Protein AF-A0A2N5SMH0-F1 (afdb_monomer)

InterPro domains:
  IPR029045 ClpP/crotonase-like domain superfamily [SSF52096] (3-155)
  IPR034733 Acetyl-coenzyme A carboxylase carboxyl transferase subunit beta [PF01039] (8-116)
  IPR049076 Acetyl-CoA carboxylase [PTHR45728] (3-132)

Foldseek 3Di:
DDWADDPVDPHTADAAEAEFDCVPPNSADFPVNVVVVVVSVVVCVVVVHHYHYHFRHDFFDPDDQPLVVVAKDFQAPDPVDCVNDTDFIWHAPVSVVVCVVVPDPQFDWDWDDRPNDTITTTDDGNHPDRGDDGCRLVVQVVVVDDDDDPPHDRDDDDDD

Solvent-accessible surface area (backbone atoms only — not comparable to full-atom values): 9877 Å² total; per-residue (Å²): 116,47,80,43,80,47,97,92,35,94,64,63,46,62,35,40,71,47,67,49,53,45,90,51,77,52,16,41,43,26,59,69,55,48,53,50,54,50,54,54,50,53,50,28,61,77,69,72,36,56,72,46,76,48,90,41,61,42,78,44,65,86,79,70,44,67,93,50,70,84,63,59,43,74,45,48,69,35,83,94,42,61,92,72,38,65,77,50,45,27,34,52,66,68,54,56,48,52,44,47,74,73,73,35,81,27,58,44,66,45,85,43,75,56,98,87,41,80,32,29,34,60,78,44,78,67,33,84,71,75,48,83,43,82,55,74,59,55,54,50,62,75,59,74,70,76,84,78,58,89,96,57,84,86,66,94,70,87,79,133

Radius of gyration: 24.15 Å; Cα contacts (8 Å, |Δi|>4): 229; chains: 1; bounding box: 43×38×72 Å

Structure (mmCIF, N/CA/C/O backbone):
data_AF-A0A2N5SMH0-F1
#
_entry.id   AF-A0A2N5SMH0-F1
#
loop_
_atom_site.group_PDB
_atom_site.id
_atom_site.type_symbol
_atom_site.label_atom_id
_atom_site.label_alt_id
_atom_site.label_comp_id
_atom_site.label_asym_id
_atom_site.label_entity_id
_atom_site.label_seq_id
_atom_site.pdbx_PDB_ins_code
_atom_site.Cartn_x
_atom_site.Cartn_y
_atom_site.Cartn_z
_atom_site.occupancy
_atom_site.B_iso_or_equiv
_atom_site.auth_seq_id
_atom_site.auth_comp_id
_atom_site.auth_asym_id
_atom_site.auth_atom_id
_atom_site.pdbx_PDB_model_num
ATOM 1 N N . MET A 1 1 ? 14.842 7.471 -16.302 1.00 85.62 1 MET A N 1
ATOM 2 C CA . MET A 1 1 ? 14.900 7.422 -17.782 1.00 85.62 1 MET A CA 1
ATOM 3 C C . MET A 1 1 ? 16.219 6.787 -18.163 1.00 85.62 1 MET A C 1
ATOM 5 O O . MET A 1 1 ? 17.211 7.102 -17.520 1.00 85.62 1 MET A O 1
ATOM 9 N N . VAL A 1 2 ? 16.222 5.904 -19.155 1.00 92.62 2 VAL A N 1
ATOM 10 C CA . VAL A 1 2 ? 17.429 5.222 -19.639 1.00 92.62 2 VAL A CA 1
ATOM 11 C C . VAL A 1 2 ? 17.591 5.533 -21.123 1.00 92.62 2 VAL A C 1
ATOM 13 O O . VAL A 1 2 ? 16.604 5.537 -21.861 1.00 92.62 2 VAL A O 1
ATOM 16 N N . VAL A 1 3 ? 18.820 5.827 -21.542 1.00 93.88 3 VAL A N 1
ATOM 17 C CA . VAL A 1 3 ? 19.205 5.988 -22.949 1.00 93.88 3 VAL A CA 1
ATOM 18 C C . VAL A 1 3 ? 19.958 4.729 -23.354 1.00 93.88 3 VAL A C 1
ATOM 20 O O . VAL A 1 3 ? 20.876 4.322 -22.648 1.00 93.88 3 VAL A O 1
ATOM 23 N N . ILE A 1 4 ? 19.537 4.090 -24.440 1.00 92.75 4 ILE A N 1
ATOM 24 C CA . ILE A 1 4 ? 20.093 2.819 -24.901 1.00 92.75 4 ILE A CA 1
ATOM 25 C C . ILE A 1 4 ? 20.511 2.975 -26.357 1.00 92.75 4 ILE A C 1
ATOM 27 O O . ILE A 1 4 ? 19.720 3.404 -27.200 1.00 92.75 4 ILE A O 1
ATOM 31 N N . GLU A 1 5 ? 21.748 2.602 -26.651 1.00 92.69 5 GLU A N 1
ATOM 32 C CA . GLU A 1 5 ? 22.238 2.431 -28.013 1.00 92.69 5 GLU A CA 1
ATOM 33 C C . GLU A 1 5 ? 21.982 0.994 -28.451 1.00 92.69 5 GLU A C 1
ATOM 35 O O . GLU A 1 5 ? 22.269 0.040 -27.729 1.00 92.69 5 GLU A O 1
ATOM 40 N N . THR A 1 6 ? 21.381 0.833 -29.622 1.00 90.19 6 THR A N 1
ATOM 41 C CA . THR A 1 6 ? 21.000 -0.482 -30.141 1.00 90.19 6 THR A CA 1
ATOM 42 C C . THR A 1 6 ? 21.283 -0.527 -31.636 1.00 90.19 6 THR A C 1
ATOM 44 O O . THR A 1 6 ? 21.030 0.484 -32.293 1.00 90.19 6 THR A O 1
ATOM 47 N N . PRO A 1 7 ? 21.684 -1.674 -32.211 1.00 92.94 7 PRO A N 1
ATOM 48 C CA . PRO A 1 7 ? 21.953 -1.782 -33.648 1.00 92.94 7 PRO A CA 1
ATOM 49 C C . PRO A 1 7 ? 20.796 -1.314 -34.546 1.00 92.94 7 PRO A C 1
ATOM 51 O O . PRO A 1 7 ? 21.020 -0.825 -35.646 1.00 92.94 7 PRO A O 1
ATOM 54 N N . GLN A 1 8 ? 19.550 -1.443 -34.077 1.00 90.69 8 GLN A N 1
ATOM 55 C CA . GLN A 1 8 ? 18.342 -1.080 -34.823 1.00 90.69 8 GLN A CA 1
ATOM 56 C C . GLN A 1 8 ? 18.058 0.432 -34.851 1.00 90.69 8 GLN A C 1
ATOM 58 O O . GLN A 1 8 ? 17.213 0.872 -35.628 1.00 90.69 8 GLN A O 1
ATOM 63 N N . PHE A 1 9 ? 18.721 1.227 -34.006 1.00 86.19 9 PHE A N 1
ATOM 64 C CA . PHE A 1 9 ? 18.497 2.668 -33.889 1.00 86.19 9 PHE A CA 1
ATOM 65 C C . PHE A 1 9 ? 19.837 3.403 -33.906 1.00 86.19 9 PHE A C 1
ATOM 67 O O . PHE A 1 9 ? 20.538 3.443 -32.899 1.00 86.19 9 PHE A O 1
ATOM 74 N N . SER A 1 10 ? 20.168 4.008 -35.052 1.00 84.06 10 SER A N 1
ATOM 75 C CA . SER A 1 10 ? 21.385 4.815 -35.241 1.00 84.06 10 SER A CA 1
ATOM 76 C C . SER A 1 10 ? 21.444 6.030 -34.312 1.00 84.06 10 SER A C 1
ATOM 78 O O . SER A 1 10 ? 22.520 6.426 -33.881 1.00 84.06 10 SER A O 1
ATOM 80 N N . ASN A 1 11 ? 20.280 6.581 -33.961 1.00 84.06 11 ASN A N 1
ATOM 81 C CA . ASN A 1 11 ? 20.119 7.550 -32.886 1.00 84.06 11 ASN A CA 1
ATOM 82 C C . ASN A 1 11 ? 19.574 6.806 -31.665 1.00 84.06 11 ASN A C 1
ATOM 84 O O . ASN A 1 11 ? 18.505 6.200 -31.753 1.00 84.06 11 ASN A O 1
ATOM 88 N N . SER A 1 12 ? 20.303 6.842 -30.549 1.00 88.12 12 SER A N 1
ATOM 89 C CA . SER A 1 12 ? 19.950 6.153 -29.303 1.00 88.12 12 SER A CA 1
ATOM 90 C C . SER A 1 12 ? 18.468 6.293 -28.923 1.00 88.12 12 SER A C 1
ATOM 92 O O . SER A 1 12 ? 17.815 7.317 -29.148 1.00 88.12 12 SER A O 1
ATOM 94 N N . ARG A 1 13 ? 17.905 5.245 -28.319 1.00 91.31 13 ARG A N 1
ATOM 95 C CA . ARG A 1 13 ? 16.502 5.209 -27.902 1.00 91.31 13 ARG A CA 1
ATOM 96 C 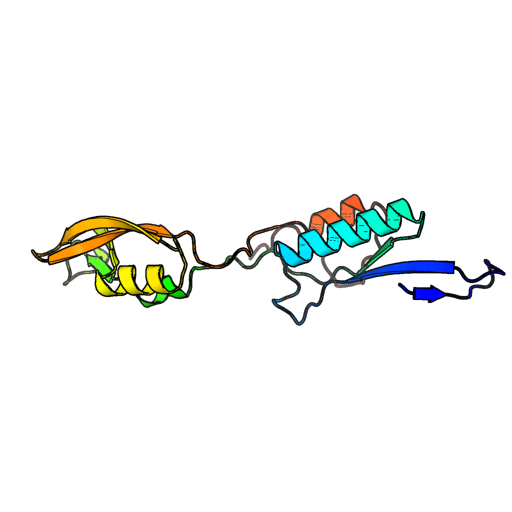C . ARG A 1 13 ? 16.379 5.524 -26.419 1.00 91.31 13 ARG A C 1
ATOM 98 O O . ARG A 1 13 ? 17.138 5.029 -25.593 1.00 91.31 13 ARG A O 1
ATOM 105 N N . ARG A 1 14 ? 15.363 6.310 -26.068 1.00 92.69 14 ARG A N 1
ATOM 106 C CA . ARG A 1 14 ? 15.011 6.599 -24.676 1.00 92.69 14 ARG A CA 1
ATOM 107 C C . ARG A 1 14 ? 13.858 5.716 -24.227 1.00 92.69 14 ARG A C 1
ATOM 109 O O . ARG A 1 14 ? 12.868 5.569 -24.946 1.00 92.69 14 ARG A O 1
ATOM 116 N N . ILE A 1 15 ? 13.986 5.156 -23.030 1.00 94.94 15 ILE A N 1
ATOM 117 C CA . ILE A 1 15 ? 12.928 4.393 -22.372 1.00 94.94 15 ILE A CA 1
ATOM 118 C C . ILE A 1 15 ? 12.715 4.892 -20.943 1.00 94.94 15 ILE A C 1
ATOM 120 O O . ILE A 1 15 ? 13.620 5.419 -20.282 1.00 94.94 15 ILE A O 1
ATOM 124 N N . ILE A 1 16 ? 11.501 4.701 -20.445 1.00 97.06 16 ILE A N 1
ATOM 125 C CA . ILE A 1 16 ? 11.160 4.914 -19.043 1.00 97.06 16 ILE A CA 1
ATOM 126 C C . ILE A 1 16 ? 11.022 3.546 -18.386 1.00 97.06 16 ILE A C 1
ATOM 128 O O . ILE A 1 16 ? 10.254 2.713 -18.854 1.00 97.06 16 ILE A O 1
ATOM 132 N N . VAL A 1 17 ? 11.757 3.329 -17.298 1.00 96.25 17 VAL A N 1
ATOM 133 C CA . VAL A 1 17 ? 11.661 2.123 -16.473 1.00 96.25 17 VAL A CA 1
ATOM 134 C C . VAL A 1 17 ? 11.072 2.521 -15.127 1.00 96.25 17 VAL A C 1
ATOM 136 O O . VAL A 1 17 ? 11.553 3.471 -14.508 1.00 96.25 17 VAL A O 1
ATOM 139 N N . ILE A 1 18 ? 10.031 1.813 -14.704 1.00 95.50 18 ILE A N 1
ATOM 140 C CA . ILE A 1 18 ? 9.401 1.932 -13.387 1.00 95.50 18 ILE A CA 1
ATOM 141 C C . ILE A 1 18 ? 9.596 0.596 -12.677 1.00 95.50 18 ILE A C 1
ATOM 143 O O . ILE A 1 18 ? 9.438 -0.449 -13.303 1.00 95.50 18 ILE A O 1
ATOM 147 N N . ALA A 1 19 ? 9.924 0.608 -11.392 1.00 94.19 19 ALA A N 1
ATOM 148 C CA . ALA A 1 19 ? 10.078 -0.609 -10.606 1.00 94.19 19 ALA A CA 1
ATOM 149 C C . ALA A 1 19 ? 9.541 -0.395 -9.192 1.00 94.19 19 ALA A C 1
ATOM 151 O O . ALA A 1 19 ? 9.683 0.696 -8.637 1.00 94.19 19 ALA A O 1
ATOM 152 N N . ASN A 1 20 ? 8.953 -1.436 -8.606 1.00 91.38 20 ASN A N 1
ATOM 153 C CA . ASN A 1 20 ? 8.724 -1.451 -7.164 1.00 91.38 20 ASN A CA 1
ATOM 154 C C . ASN A 1 20 ? 10.053 -1.686 -6.440 1.00 91.38 20 ASN A C 1
ATOM 156 O O . ASN A 1 20 ? 10.899 -2.447 -6.910 1.00 91.38 20 ASN A O 1
ATOM 160 N N . ASN A 1 21 ? 10.207 -1.079 -5.266 1.00 92.00 21 ASN A N 1
ATOM 161 C CA . ASN A 1 21 ? 11.281 -1.436 -4.354 1.00 92.00 21 ASN A CA 1
ATOM 162 C C . ASN A 1 21 ? 10.775 -2.487 -3.360 1.00 92.00 21 ASN A C 1
ATOM 164 O O . ASN A 1 21 ? 10.115 -2.140 -2.384 1.00 92.00 21 ASN A O 1
ATOM 168 N N . ILE A 1 22 ? 11.1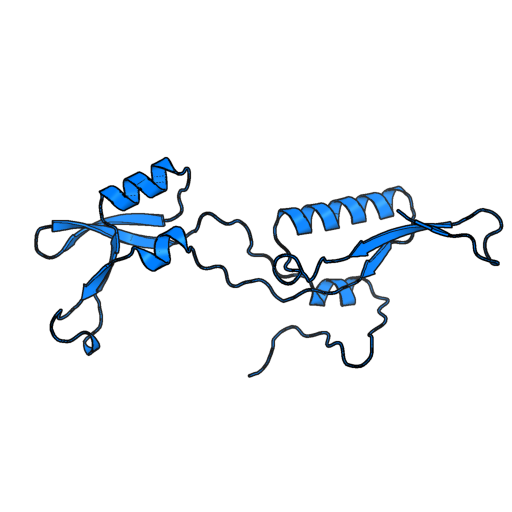05 -3.760 -3.592 1.00 90.12 22 ILE A N 1
ATOM 169 C CA . ILE A 1 22 ? 10.659 -4.861 -2.727 1.00 90.12 22 ILE A CA 1
ATOM 170 C C . ILE A 1 22 ? 11.191 -4.742 -1.289 1.00 90.12 22 ILE A C 1
ATOM 172 O O . ILE A 1 22 ? 10.538 -5.199 -0.357 1.00 90.12 22 ILE A O 1
ATOM 176 N N . THR A 1 23 ? 12.340 -4.092 -1.074 1.00 90.88 23 THR A N 1
ATOM 177 C CA . THR A 1 23 ? 12.918 -3.935 0.273 1.00 90.88 23 THR A CA 1
ATOM 178 C C . THR A 1 23 ? 12.234 -2.834 1.082 1.00 90.88 23 THR A C 1
ATOM 180 O O . THR A 1 23 ? 12.413 -2.759 2.296 1.00 90.88 23 THR A O 1
ATOM 183 N N . PHE A 1 24 ? 11.408 -2.002 0.440 1.00 85.50 24 PHE A N 1
ATOM 184 C CA . PHE A 1 24 ? 10.619 -0.966 1.093 1.00 85.50 24 PHE A CA 1
ATOM 185 C C . PHE A 1 24 ? 9.164 -1.414 1.215 1.00 85.50 24 PHE A C 1
ATOM 187 O O . PHE A 1 24 ? 8.473 -1.555 0.208 1.00 85.50 24 PHE A O 1
ATOM 194 N N . LYS A 1 25 ? 8.694 -1.647 2.449 1.00 82.44 25 LYS A N 1
ATOM 195 C CA . LYS A 1 25 ? 7.318 -2.098 2.738 1.00 82.44 25 LYS A CA 1
ATOM 196 C C . LYS A 1 25 ? 6.862 -3.226 1.798 1.00 82.44 25 LYS A C 1
ATOM 198 O O . LYS A 1 25 ? 5.778 -3.154 1.219 1.00 82.44 25 LYS A O 1
ATOM 203 N N . ILE A 1 26 ? 7.721 -4.230 1.590 1.00 83.94 26 ILE A N 1
ATOM 204 C CA . ILE A 1 26 ? 7.477 -5.401 0.724 1.00 83.94 26 ILE A CA 1
ATOM 205 C C . ILE A 1 26 ? 7.027 -5.052 -0.712 1.00 83.94 26 ILE A C 1
ATOM 207 O O . ILE A 1 26 ? 6.320 -5.824 -1.364 1.00 83.94 26 ILE A O 1
ATOM 211 N N . GLY A 1 27 ? 7.415 -3.872 -1.212 1.00 84.50 27 GLY A N 1
ATOM 212 C CA . GLY A 1 27 ? 7.031 -3.367 -2.531 1.00 84.50 27 GLY A CA 1
ATOM 213 C C . GLY A 1 27 ? 5.554 -2.987 -2.656 1.00 84.50 27 GLY A C 1
ATOM 214 O O . GLY A 1 27 ? 5.043 -2.939 -3.77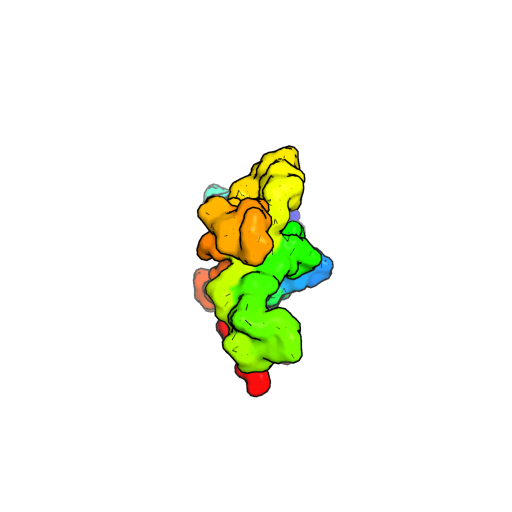4 1.00 84.50 27 GLY A O 1
ATOM 215 N N . THR A 1 28 ? 4.869 -2.745 -1.536 1.00 81.12 28 THR A N 1
ATOM 216 C CA . THR A 1 28 ? 3.440 -2.405 -1.493 1.00 81.12 28 THR A CA 1
ATOM 217 C C . THR A 1 28 ? 3.153 -1.074 -2.185 1.00 81.12 28 THR A C 1
ATOM 219 O O . THR A 1 28 ? 3.931 -0.125 -2.098 1.00 81.12 28 THR A O 1
ATOM 222 N N . PHE A 1 29 ? 2.003 -1.002 -2.850 1.00 80.94 29 PHE A N 1
ATOM 223 C CA . PHE A 1 29 ? 1.451 0.241 -3.370 1.00 80.94 29 PHE A CA 1
ATOM 224 C C . PHE A 1 29 ? 0.653 0.969 -2.282 1.00 80.94 29 PHE A C 1
ATOM 226 O O . PHE A 1 29 ? -0.309 0.427 -1.747 1.00 80.94 29 PHE A O 1
ATOM 233 N N . GLY A 1 30 ? 1.072 2.193 -1.967 1.00 79.19 30 GLY A N 1
ATOM 234 C CA . GLY A 1 30 ? 0.276 3.173 -1.226 1.00 79.19 30 GLY A CA 1
ATOM 235 C C . GLY A 1 30 ? 0.023 4.409 -2.090 1.00 79.19 30 GLY A C 1
ATOM 236 O O . GLY A 1 30 ? 0.554 4.511 -3.200 1.00 79.19 30 GLY A O 1
ATOM 237 N N . LEU A 1 31 ? -0.717 5.388 -1.564 1.00 80.50 31 LEU A N 1
ATOM 238 C CA . LEU A 1 31 ? -1.160 6.568 -2.319 1.00 80.50 31 LEU A CA 1
ATOM 239 C C . LEU A 1 31 ? -0.017 7.306 -3.040 1.00 80.50 31 LEU A C 1
ATOM 241 O O . LEU A 1 31 ? -0.134 7.688 -4.204 1.00 80.50 31 LEU A O 1
ATOM 245 N N . ALA A 1 32 ? 1.116 7.498 -2.361 1.00 83.94 32 ALA A N 1
ATOM 246 C CA . ALA A 1 32 ? 2.272 8.178 -2.941 1.00 83.94 32 ALA A CA 1
ATOM 247 C C . ALA A 1 32 ? 2.903 7.377 -4.095 1.00 83.94 32 ALA A C 1
ATOM 249 O O . ALA A 1 32 ? 3.251 7.950 -5.130 1.00 83.94 32 ALA A O 1
ATOM 250 N N . SER A 1 33 ? 3.037 6.058 -3.935 1.00 86.06 33 SER A N 1
ATOM 251 C CA . SER A 1 33 ? 3.594 5.170 -4.960 1.00 86.06 33 SER A CA 1
ATOM 252 C C . SER A 1 33 ? 2.661 5.029 -6.162 1.00 86.06 33 SER A C 1
ATOM 254 O O . SER A 1 33 ? 3.147 5.022 -7.293 1.00 86.06 33 SER A O 1
ATOM 256 N N . ASP A 1 34 ? 1.347 4.990 -5.931 1.00 86.38 34 ASP A N 1
ATOM 257 C CA . ASP A 1 34 ? 0.323 4.995 -6.981 1.00 86.38 34 ASP A CA 1
ATOM 258 C C . ASP A 1 34 ? 0.384 6.284 -7.799 1.00 86.38 34 ASP A C 1
ATOM 260 O O . ASP A 1 34 ? 0.523 6.240 -9.023 1.00 86.38 34 ASP A O 1
ATOM 264 N N . ASN A 1 35 ? 0.383 7.437 -7.124 1.00 89.19 35 ASN A N 1
ATOM 265 C CA . ASN A 1 35 ? 0.503 8.739 -7.778 1.00 89.19 35 ASN A CA 1
ATOM 266 C C . ASN A 1 35 ? 1.806 8.845 -8.576 1.00 89.19 35 ASN A C 1
ATOM 268 O O . ASN A 1 35 ? 1.805 9.318 -9.711 1.00 89.19 35 ASN A O 1
ATOM 272 N N . PHE A 1 36 ? 2.927 8.383 -8.021 1.00 92.50 36 PHE A N 1
ATOM 273 C CA . PHE A 1 36 ? 4.193 8.355 -8.748 1.00 92.50 36 PHE A CA 1
ATOM 274 C C . PHE A 1 36 ? 4.108 7.477 -10.004 1.00 92.50 36 PHE A C 1
ATOM 276 O O . PHE A 1 36 ? 4.498 7.912 -11.091 1.00 92.50 36 P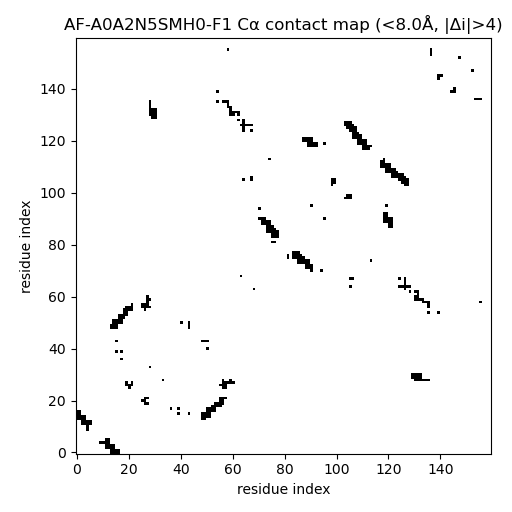HE A O 1
ATOM 283 N N . PHE A 1 37 ? 3.572 6.261 -9.878 1.00 92.81 37 PHE A N 1
ATOM 284 C CA . PHE A 1 37 ? 3.405 5.337 -10.997 1.00 92.81 37 PHE A CA 1
ATOM 285 C C . PHE A 1 37 ? 2.533 5.940 -12.107 1.00 92.81 37 PHE A C 1
ATOM 287 O O . PHE A 1 37 ? 2.892 5.859 -13.290 1.00 92.81 37 PHE A O 1
ATOM 294 N N . ASP A 1 38 ? 1.426 6.585 -11.737 1.00 93.38 38 ASP A N 1
ATOM 295 C CA . ASP A 1 38 ? 0.523 7.258 -12.669 1.00 93.38 38 ASP A CA 1
ATOM 296 C C . ASP A 1 38 ? 1.215 8.429 -13.379 1.00 93.38 38 ASP A C 1
ATOM 298 O O . ASP A 1 38 ? 1.298 8.449 -14.608 1.00 93.38 38 ASP A O 1
ATOM 302 N N . ARG A 1 39 ? 1.862 9.336 -12.635 1.00 96.25 39 ARG A N 1
ATOM 303 C CA . ARG A 1 39 ? 2.579 10.487 -13.218 1.00 96.25 39 ARG A CA 1
ATOM 304 C C . ARG A 1 39 ? 3.686 10.079 -14.183 1.00 96.25 39 ARG A C 1
ATOM 306 O O . ARG A 1 39 ? 3.846 10.693 -15.241 1.00 96.25 39 ARG A O 1
ATOM 313 N N . VAL A 1 40 ? 4.443 9.030 -13.865 1.00 96.06 40 VAL A N 1
ATOM 314 C CA . VAL A 1 40 ? 5.475 8.515 -14.777 1.00 96.06 40 VAL A CA 1
ATOM 315 C C . VAL A 1 40 ? 4.842 7.858 -16.011 1.00 96.06 40 VAL A C 1
ATOM 317 O O . VAL A 1 40 ? 5.376 7.961 -17.121 1.00 96.06 40 VAL A O 1
ATOM 320 N N . THR A 1 41 ? 3.673 7.238 -15.854 1.00 95.38 41 THR A N 1
ATOM 321 C CA . THR A 1 41 ? 2.895 6.689 -16.970 1.00 95.38 41 THR A CA 1
ATOM 322 C C . THR A 1 41 ? 2.371 7.798 -17.886 1.00 95.38 41 THR A C 1
ATOM 324 O O . THR A 1 41 ? 2.583 7.717 -19.101 1.00 95.38 41 THR A O 1
ATOM 327 N N . GLU A 1 42 ? 1.783 8.866 -17.344 1.00 97.06 42 GLU A N 1
ATOM 328 C CA . GLU A 1 42 ? 1.370 10.055 -18.103 1.00 97.06 42 GLU A CA 1
ATOM 329 C C . GLU A 1 42 ? 2.545 10.666 -18.876 1.00 97.06 42 GLU A C 1
ATOM 331 O O . GLU A 1 42 ? 2.425 10.965 -20.067 1.00 97.06 42 GLU A O 1
ATOM 336 N N . LEU A 1 43 ? 3.701 10.806 -18.221 1.00 96.75 43 LEU A N 1
ATOM 337 C CA . LEU A 1 43 ? 4.918 11.323 -18.842 1.00 96.75 43 LEU A CA 1
ATOM 338 C C . LEU A 1 43 ? 5.365 10.457 -20.028 1.00 96.75 43 LEU A C 1
ATOM 340 O O . LEU A 1 43 ? 5.678 10.990 -21.093 1.00 96.75 43 LEU A O 1
ATOM 344 N N . SER A 1 44 ? 5.357 9.127 -19.872 1.00 96.12 44 SER A N 1
ATOM 345 C CA . SER A 1 44 ? 5.729 8.204 -20.954 1.00 96.12 44 SER A CA 1
ATOM 346 C C . SER A 1 44 ? 4.829 8.347 -22.181 1.00 96.12 44 SER A C 1
ATOM 348 O O . SER A 1 44 ? 5.331 8.378 -23.305 1.00 96.12 44 SER A O 1
ATOM 350 N N . ARG A 1 45 ? 3.520 8.539 -21.963 1.00 96.12 45 ARG A N 1
ATOM 351 C CA . ARG A 1 45 ? 2.541 8.778 -23.030 1.00 96.12 45 ARG A CA 1
ATOM 352 C C . ARG A 1 45 ? 2.769 10.121 -23.714 1.00 96.12 45 ARG A C 1
ATOM 354 O O . ARG A 1 45 ? 2.806 10.161 -24.939 1.00 96.12 45 ARG A O 1
ATOM 361 N N . LYS A 1 46 ? 2.961 11.199 -22.943 1.00 97.44 46 LYS A N 1
ATOM 362 C CA . LYS A 1 46 ? 3.213 12.551 -23.480 1.00 97.44 46 LYS A CA 1
ATOM 363 C C . LYS A 1 46 ? 4.460 12.602 -24.360 1.00 97.44 46 LYS A C 1
ATOM 365 O O . LYS A 1 46 ? 4.467 13.304 -25.362 1.00 97.44 46 LYS A O 1
ATOM 370 N N . LEU A 1 47 ? 5.498 11.853 -23.995 1.00 95.31 47 LEU A N 1
ATOM 371 C CA . LEU A 1 47 ? 6.763 11.815 -24.731 1.00 95.31 47 LEU A CA 1
ATOM 372 C C . LEU A 1 47 ? 6.805 10.735 -25.826 1.00 95.31 47 LEU A C 1
ATOM 374 O O . LEU A 1 47 ? 7.821 10.612 -26.505 1.00 95.31 47 LEU A O 1
ATOM 378 N N . GLY A 1 48 ? 5.747 9.929 -25.984 1.00 94.38 48 GLY A N 1
ATOM 379 C CA . GLY A 1 48 ? 5.717 8.820 -26.944 1.00 94.38 48 GLY A CA 1
ATOM 380 C C . GLY A 1 48 ? 6.784 7.748 -26.688 1.00 94.38 48 GLY A C 1
ATOM 381 O O . GLY A 1 48 ? 7.204 7.057 -27.615 1.00 94.38 48 GLY A O 1
ATOM 382 N N . MET A 1 49 ? 7.264 7.622 -25.446 1.00 93.88 49 MET A N 1
ATOM 383 C CA . MET A 1 49 ? 8.358 6.718 -25.089 1.00 93.88 49 MET A CA 1
ATOM 384 C C . MET A 1 49 ? 7.854 5.362 -24.604 1.00 93.88 49 MET A C 1
ATOM 386 O O . MET A 1 49 ? 6.819 5.249 -23.948 1.00 93.88 49 MET A O 1
ATOM 390 N N . LEU A 1 50 ? 8.656 4.324 -24.855 1.00 93.31 50 LEU A N 1
ATOM 391 C CA . LEU A 1 50 ? 8.410 3.003 -24.293 1.00 93.31 50 LEU A CA 1
ATOM 392 C C . LEU A 1 50 ? 8.527 3.053 -22.763 1.00 93.31 50 LEU A C 1
ATOM 394 O O . LEU A 1 50 ? 9.554 3.468 -22.221 1.00 93.31 50 LEU A O 1
ATOM 398 N N . ARG A 1 51 ? 7.481 2.577 -22.085 1.00 95.38 51 ARG A N 1
ATOM 399 C CA . ARG A 1 51 ? 7.451 2.359 -20.638 1.00 95.38 51 ARG A CA 1
ATOM 400 C C . ARG A 1 51 ? 7.633 0.874 -20.339 1.00 95.38 51 ARG A C 1
ATOM 402 O O . ARG A 1 51 ? 6.829 0.058 -20.783 1.00 95.38 51 ARG A O 1
ATOM 409 N N . MET A 1 52 ? 8.646 0.544 -19.552 1.00 95.56 52 MET A N 1
ATOM 410 C CA . MET A 1 52 ? 8.884 -0.785 -18.998 1.00 95.56 52 MET A CA 1
ATOM 411 C C . MET A 1 52 ? 8.579 -0.764 -17.500 1.00 95.56 52 MET A C 1
ATOM 413 O O . MET A 1 52 ? 8.954 0.179 -16.805 1.00 95.56 52 MET A O 1
ATOM 417 N N . TYR A 1 53 ? 7.895 -1.793 -17.010 1.00 95.25 53 TYR A N 1
ATOM 418 C CA . TYR A 1 53 ? 7.574 -1.943 -15.596 1.00 95.25 53 TYR A CA 1
ATOM 419 C C . TYR A 1 53 ? 8.170 -3.245 -15.060 1.00 95.25 53 TYR A C 1
ATOM 421 O O . TYR A 1 53 ? 7.898 -4.314 -15.603 1.00 95.25 53 TYR A O 1
ATOM 429 N N . LEU A 1 54 ? 8.984 -3.141 -14.012 1.00 94.38 54 LEU A N 1
ATOM 430 C CA . LEU A 1 54 ? 9.560 -4.268 -13.287 1.00 94.38 54 LEU A CA 1
ATOM 431 C C . LEU A 1 54 ? 8.728 -4.507 -12.024 1.00 94.38 54 LEU A C 1
ATOM 433 O O . LEU A 1 54 ? 8.799 -3.748 -11.053 1.00 94.38 54 LEU A O 1
ATOM 437 N N . SER A 1 55 ? 7.901 -5.549 -12.071 1.00 91.81 55 SER A N 1
ATOM 438 C CA . SER A 1 55 ? 6.977 -5.894 -10.993 1.00 91.81 55 SER A CA 1
ATOM 439 C C . SER A 1 55 ? 7.659 -6.799 -9.969 1.00 91.81 55 SER A C 1
ATOM 441 O O . SER A 1 55 ? 7.880 -7.977 -10.232 1.00 91.81 55 SER A O 1
ATOM 443 N N . ALA A 1 56 ? 7.953 -6.245 -8.795 1.00 90.62 56 ALA A N 1
ATOM 444 C CA . ALA A 1 56 ? 8.379 -6.974 -7.601 1.00 90.62 56 ALA A CA 1
ATOM 445 C C . ALA A 1 56 ? 7.654 -6.371 -6.392 1.00 90.62 56 ALA A C 1
ATOM 447 O O . ALA A 1 56 ? 8.161 -5.470 -5.723 1.00 90.62 56 ALA A O 1
ATOM 448 N N . ASN A 1 57 ? 6.412 -6.795 -6.184 1.00 86.12 57 ASN A N 1
ATOM 449 C CA . ASN A 1 57 ? 5.515 -6.231 -5.182 1.00 86.12 57 ASN A CA 1
ATOM 450 C C . ASN A 1 57 ? 4.723 -7.319 -4.473 1.00 86.12 57 ASN A C 1
ATOM 452 O O . ASN A 1 57 ? 4.595 -8.442 -4.959 1.00 86.12 57 ASN A O 1
ATOM 456 N N . SER A 1 58 ? 4.175 -6.933 -3.329 1.00 77.38 58 SER A N 1
ATOM 457 C CA . SER A 1 58 ? 3.239 -7.739 -2.562 1.00 77.38 58 SER A CA 1
ATOM 458 C C . SER A 1 58 ? 1.842 -7.131 -2.625 1.00 77.38 58 SER A C 1
ATOM 460 O O . SER A 1 58 ? 1.661 -5.943 -2.910 1.00 77.38 58 SER A O 1
ATOM 462 N N . VAL A 1 59 ? 0.838 -7.963 -2.351 1.00 66.75 59 VAL A N 1
ATOM 463 C CA . VAL A 1 59 ? -0.530 -7.489 -2.116 1.00 66.75 59 VAL A CA 1
ATOM 464 C C . VAL A 1 59 ? -0.524 -6.598 -0.867 1.00 66.75 59 VAL A C 1
ATOM 466 O O . VAL A 1 59 ? 0.278 -6.833 0.034 1.00 66.75 59 VAL A O 1
ATOM 469 N N . SER A 1 60 ? -1.387 -5.576 -0.840 1.00 62.16 60 SER A N 1
ATOM 470 C CA . SER A 1 60 ? -1.438 -4.544 0.204 1.00 62.16 60 SER A CA 1
ATOM 471 C C . SER A 1 60 ? -1.258 -5.102 1.612 1.00 62.16 60 SER A C 1
ATOM 473 O O . SER A 1 60 ? -1.945 -6.053 1.993 1.00 62.16 60 SER A O 1
ATOM 475 N N . TRP A 1 61 ? -0.402 -4.452 2.397 1.00 57.03 61 TRP A N 1
ATOM 476 C CA . TRP A 1 61 ? -0.372 -4.640 3.839 1.00 57.03 61 TRP A CA 1
ATOM 477 C C . TRP A 1 61 ? -1.781 -4.377 4.388 1.00 57.03 61 TRP A C 1
ATOM 479 O O . TRP A 1 61 ? -2.350 -3.310 4.155 1.00 57.03 61 TRP A O 1
ATOM 489 N N . LEU A 1 62 ? -2.379 -5.357 5.069 1.00 60.34 62 LEU A N 1
ATOM 490 C CA . LEU A 1 62 ? -3.579 -5.117 5.865 1.00 60.34 62 LEU A CA 1
ATOM 491 C C . LEU A 1 62 ? -3.124 -4.296 7.078 1.00 60.34 62 LEU A C 1
ATOM 493 O O . LEU A 1 62 ? -2.733 -4.854 8.099 1.00 60.34 62 LEU A O 1
ATOM 497 N N . GLY A 1 63 ? -3.062 -2.976 6.909 1.00 60.69 63 GLY A N 1
ATOM 498 C CA . GLY A 1 63 ? -2.674 -2.056 7.970 1.00 60.69 63 GLY A CA 1
ATOM 499 C C . GLY A 1 63 ? -3.670 -2.113 9.114 1.00 60.69 63 GLY A C 1
ATOM 500 O O . GLY A 1 63 ? -4.879 -2.040 8.897 1.00 60.69 63 GLY A O 1
ATOM 501 N N . ILE A 1 64 ? -3.152 -2.251 10.328 1.00 67.88 64 ILE A N 1
ATOM 502 C CA . ILE A 1 64 ? -3.902 -2.028 11.558 1.00 67.88 64 ILE A CA 1
ATOM 503 C C . ILE A 1 64 ? -3.430 -0.673 12.101 1.00 67.88 64 ILE A C 1
ATOM 505 O O . ILE A 1 64 ? -2.286 -0.279 11.885 1.00 67.88 64 ILE A O 1
ATOM 509 N N . ALA A 1 65 ? -4.313 0.078 12.760 1.00 77.62 65 ALA A N 1
ATOM 510 C CA . ALA A 1 65 ? -3.925 1.307 13.444 1.00 77.62 65 ALA A CA 1
ATOM 511 C C . ALA A 1 65 ? -3.111 0.958 14.700 1.00 77.62 65 ALA A C 1
ATOM 513 O O . ALA A 1 65 ? -3.669 0.777 15.789 1.00 77.62 65 ALA A O 1
ATOM 514 N N . ASP A 1 66 ? -1.797 0.807 14.544 1.00 77.12 66 ASP A N 1
ATOM 515 C CA . ASP A 1 66 ? -0.869 0.449 15.625 1.00 77.12 66 ASP A CA 1
ATOM 516 C C . ASP A 1 66 ? -0.976 1.424 16.809 1.00 77.12 66 ASP A C 1
ATOM 518 O O . ASP A 1 66 ? -0.904 1.024 17.970 1.00 77.12 66 ASP A O 1
ATOM 522 N N . GLU A 1 67 ? -1.267 2.703 16.547 1.00 77.62 67 GLU A N 1
ATOM 523 C CA . GLU A 1 67 ? -1.457 3.714 17.588 1.00 77.62 67 GLU A CA 1
ATOM 524 C C . GLU A 1 67 ? -2.684 3.468 18.487 1.00 77.62 67 GLU A C 1
ATOM 526 O O . GLU A 1 67 ? -2.774 4.046 19.574 1.00 77.62 67 GLU A O 1
ATOM 531 N N . VAL A 1 68 ? -3.618 2.618 18.045 1.00 80.25 68 VAL A N 1
ATOM 532 C CA . VAL A 1 68 ? -4.854 2.257 18.758 1.00 80.25 68 VAL A CA 1
ATOM 533 C C . VAL A 1 68 ? -4.776 0.844 19.336 1.00 80.25 68 VAL A C 1
ATOM 535 O O . VAL A 1 68 ? -5.275 0.607 20.437 1.00 80.25 68 VAL A O 1
ATOM 538 N N . THR A 1 69 ? -4.157 -0.084 18.603 1.00 77.81 69 THR A N 1
ATOM 539 C CA . THR A 1 69 ? -4.205 -1.536 18.863 1.00 77.81 69 THR A CA 1
ATOM 540 C C . THR A 1 69 ? -3.651 -1.920 20.230 1.00 77.81 69 THR A C 1
ATOM 542 O O . THR A 1 69 ? -4.239 -2.756 20.907 1.00 77.81 69 THR A O 1
ATOM 545 N N . ASP A 1 70 ? -2.604 -1.244 20.696 1.00 78.38 70 ASP A N 1
ATOM 546 C CA . ASP A 1 70 ? -1.967 -1.580 21.977 1.00 78.38 70 ASP A CA 1
ATOM 547 C C . ASP A 1 70 ? -2.574 -0.851 23.184 1.00 78.38 70 ASP A C 1
ATOM 549 O O . ASP A 1 70 ? -2.115 -1.016 24.315 1.00 78.38 70 ASP A O 1
ATOM 553 N N . GLN A 1 71 ? -3.576 0.006 22.969 1.00 85.06 71 GLN A N 1
ATOM 554 C CA . GLN A 1 71 ? -4.024 0.952 23.996 1.00 85.06 71 GLN A CA 1
ATOM 555 C C . GLN A 1 71 ? -5.531 0.920 24.273 1.00 85.06 71 GLN A C 1
ATOM 557 O O . GLN A 1 71 ? -6.020 1.683 25.116 1.00 85.06 71 GLN A O 1
ATOM 562 N N . PHE A 1 72 ? -6.279 0.046 23.596 1.00 91.06 72 PHE A N 1
ATOM 563 C CA . PHE A 1 72 ? -7.696 -0.133 23.879 1.00 91.06 72 PHE A CA 1
ATOM 564 C C . PHE A 1 72 ? -7.940 -1.072 25.057 1.00 91.06 72 PHE A C 1
ATOM 566 O O . PHE A 1 72 ? -7.194 -2.007 25.335 1.00 91.06 72 PHE A O 1
ATOM 573 N N . TRP A 1 73 ? -9.052 -0.823 25.735 1.00 91.75 73 TRP A N 1
ATOM 574 C CA . TRP A 1 73 ? -9.553 -1.636 26.828 1.00 91.75 73 TRP A CA 1
ATOM 575 C C . TRP A 1 73 ? -10.823 -2.358 26.400 1.00 91.75 73 TRP A C 1
ATOM 577 O O . TRP A 1 73 ? -11.548 -1.917 25.506 1.00 91.75 73 TRP A O 1
ATOM 587 N N . THR A 1 74 ? -11.098 -3.479 27.061 1.00 93.69 74 THR A N 1
ATOM 588 C CA . THR A 1 74 ? -12.260 -4.320 26.770 1.00 93.69 74 THR A CA 1
ATOM 589 C C . THR A 1 74 ? -13.264 -4.226 27.911 1.00 93.69 74 THR A C 1
ATOM 591 O O . THR A 1 74 ? -12.941 -4.540 29.056 1.00 93.69 74 THR A O 1
ATOM 594 N N . ALA A 1 75 ? -14.498 -3.822 27.608 1.00 93.56 75 ALA A N 1
ATOM 595 C CA . ALA A 1 75 ? -15.602 -3.872 28.561 1.00 93.56 75 ALA A CA 1
ATOM 596 C C . ALA A 1 75 ? -16.160 -5.300 28.599 1.00 93.56 75 ALA A C 1
ATOM 598 O O . ALA A 1 75 ? -17.053 -5.656 27.827 1.00 93.56 75 ALA A O 1
ATOM 599 N N . TRP A 1 76 ? -15.589 -6.146 29.456 1.00 94.75 76 TRP A N 1
ATOM 600 C CA . TRP A 1 76 ? -15.987 -7.548 29.580 1.00 94.75 76 TRP A CA 1
ATOM 601 C C . TRP A 1 76 ? -17.428 -7.698 30.075 1.00 94.75 76 TRP A C 1
ATOM 603 O O . TRP A 1 76 ? -17.895 -6.953 30.938 1.00 94.75 76 TRP A O 1
ATOM 613 N N . SER A 1 77 ? -18.132 -8.714 29.572 1.00 92.19 77 SER A N 1
ATOM 614 C CA . SER A 1 77 ? -19.448 -9.082 30.105 1.00 92.19 77 SER A CA 1
ATOM 615 C C . SER A 1 77 ? -19.336 -9.604 31.540 1.00 92.19 77 SER A C 1
ATOM 617 O O . SER A 1 77 ? -20.173 -9.280 32.379 1.00 92.19 77 SER A O 1
ATOM 619 N N . LYS A 1 78 ? -18.284 -10.391 31.810 1.00 91.69 78 LYS A N 1
ATOM 620 C CA . LYS A 1 78 ? -17.873 -10.855 33.142 1.00 91.69 78 LYS A CA 1
ATOM 621 C C . LYS A 1 78 ? -16.346 -10.763 33.260 1.00 91.69 78 LYS A C 1
ATOM 623 O O . LYS A 1 78 ? -15.675 -11.567 32.611 1.00 91.69 78 LYS A O 1
ATOM 628 N N . PRO A 1 79 ? -15.789 -9.813 34.034 1.00 88.56 79 PRO A N 1
ATOM 629 C CA . PRO A 1 79 ? -14.338 -9.646 34.181 1.00 88.56 79 PRO A CA 1
ATOM 630 C C . PRO A 1 79 ? -13.613 -10.923 34.627 1.00 88.56 79 PRO A C 1
ATOM 632 O O . PRO A 1 79 ? -12.526 -11.226 34.148 1.00 88.56 79 PRO A O 1
ATOM 635 N N . GLU A 1 80 ? -14.249 -11.707 35.494 1.00 92.75 80 GLU A N 1
ATOM 636 C CA . GLU A 1 80 ? -13.748 -12.981 36.009 1.00 92.75 80 GLU A CA 1
ATOM 637 C C . GLU A 1 80 ? -13.817 -14.144 35.002 1.00 92.75 80 GLU A C 1
ATOM 639 O O . GLU A 1 80 ? -13.239 -15.202 35.245 1.00 92.75 80 GLU A O 1
ATOM 644 N N . ASN A 1 81 ? -14.523 -13.986 33.875 1.00 91.50 81 ASN A N 1
ATOM 645 C CA . ASN A 1 81 ? -14.637 -15.030 32.855 1.00 91.50 81 ASN A CA 1
ATOM 646 C C . ASN A 1 81 ? -14.709 -14.446 31.427 1.00 91.50 81 ASN A C 1
ATOM 648 O O . ASN A 1 81 ? -15.801 -14.370 30.846 1.00 91.50 81 ASN A O 1
ATOM 652 N N . PRO A 1 82 ? -13.553 -14.090 30.830 1.00 90.31 82 PRO A N 1
ATOM 653 C CA . PRO A 1 82 ? -13.466 -13.495 29.491 1.00 90.31 82 PRO A CA 1
ATOM 654 C C . PRO A 1 82 ? -14.124 -14.318 28.372 1.00 90.31 82 PRO A C 1
ATOM 656 O O . PRO A 1 82 ? -14.594 -13.757 27.385 1.00 90.31 82 PRO A O 1
ATOM 659 N N . ASN A 1 83 ? -14.257 -15.640 28.541 1.00 93.12 83 ASN A N 1
ATOM 660 C CA . ASN A 1 83 ? -14.922 -16.518 27.568 1.00 93.12 83 ASN A CA 1
ATOM 661 C C . ASN A 1 83 ? -16.420 -16.218 27.406 1.00 93.12 83 ASN A C 1
ATOM 663 O O . ASN A 1 83 ? -17.049 -16.673 26.453 1.00 93.12 83 ASN A O 1
ATOM 667 N N . LYS A 1 84 ? -17.015 -15.450 28.327 1.00 93.56 84 LYS A N 1
ATOM 668 C CA . LYS A 1 84 ? -18.387 -14.939 28.192 1.00 93.56 84 LYS A CA 1
ATOM 669 C C . LYS A 1 84 ? -18.494 -13.740 27.244 1.00 93.56 84 LYS A C 1
ATOM 671 O O . LYS A 1 84 ? -19.592 -13.216 27.064 1.00 93.56 84 LYS A O 1
ATOM 676 N N . GLY A 1 85 ? -17.385 -13.333 26.630 1.00 93.44 85 GLY A N 1
ATOM 677 C CA . GLY A 1 85 ? -17.326 -12.259 25.653 1.00 93.44 85 GLY A CA 1
ATOM 678 C C . GLY A 1 85 ? -17.282 -10.873 26.288 1.00 93.44 85 GLY A C 1
ATOM 679 O O . GLY A 1 85 ? -17.179 -10.701 27.507 1.00 93.44 85 GLY A O 1
ATOM 680 N N . PHE A 1 86 ? -17.369 -9.870 25.426 1.00 95.31 86 PHE A N 1
ATOM 681 C CA . PHE A 1 86 ? -17.279 -8.461 25.778 1.00 95.31 86 PHE A CA 1
ATOM 682 C C . PHE A 1 86 ? -18.443 -7.673 25.178 1.00 95.31 86 PHE A C 1
ATOM 684 O O . PHE A 1 86 ? -19.086 -8.117 24.228 1.00 95.31 86 PHE A O 1
ATOM 691 N N . LYS A 1 87 ? -18.712 -6.497 25.747 1.00 93.19 87 LYS A N 1
ATOM 692 C CA . LYS A 1 87 ? -19.765 -5.577 25.305 1.00 93.19 87 LYS A CA 1
ATOM 693 C C . LYS A 1 87 ? -19.251 -4.633 24.221 1.00 93.19 87 LYS A C 1
ATOM 695 O O . LYS A 1 87 ? -19.900 -4.450 23.198 1.00 93.19 87 LYS A O 1
ATOM 700 N N . PHE A 1 88 ? -18.097 -4.011 24.462 1.00 94.44 88 PHE A N 1
ATOM 701 C CA . PHE A 1 88 ? -17.465 -3.058 23.550 1.00 94.44 88 PHE A CA 1
ATOM 702 C C . PHE A 1 88 ? -15.980 -2.859 23.878 1.00 94.44 88 PHE A C 1
ATOM 704 O O . PHE A 1 88 ? -15.512 -3.214 24.962 1.00 94.44 88 PHE A O 1
ATOM 711 N N . LEU A 1 89 ? -15.253 -2.260 22.934 1.00 94.19 89 LEU A N 1
ATOM 712 C CA . LEU A 1 89 ? -13.898 -1.755 23.139 1.00 94.19 89 LEU A CA 1
ATOM 713 C C . LEU A 1 89 ? -13.954 -0.257 23.438 1.00 94.19 89 LEU A C 1
ATOM 715 O O . LEU A 1 89 ? -14.808 0.456 22.900 1.00 94.19 89 LEU A O 1
ATOM 719 N N . TYR A 1 90 ? -13.063 0.233 24.291 1.00 93.94 90 TYR A N 1
ATOM 720 C CA . TYR A 1 90 ? -13.041 1.640 24.676 1.00 93.94 90 TYR A CA 1
ATOM 721 C C . TYR A 1 90 ? -11.627 2.167 24.910 1.00 93.94 90 TYR A C 1
ATOM 723 O O . TYR A 1 90 ? -10.691 1.417 25.173 1.00 93.94 90 TYR A O 1
ATOM 731 N N . LEU A 1 91 ? -11.494 3.488 24.834 1.00 92.00 91 LEU A N 1
ATOM 732 C CA . LEU A 1 91 ? -10.291 4.238 25.174 1.00 92.00 91 LEU A CA 1
ATOM 733 C C . LEU A 1 91 ? -10.542 5.088 26.425 1.00 92.00 91 LEU A C 1
ATOM 735 O O . LEU A 1 91 ? -11.680 5.465 26.738 1.00 92.00 91 LEU A O 1
ATOM 739 N N . THR A 1 92 ? -9.467 5.429 27.131 1.00 89.94 92 THR A N 1
ATOM 740 C CA . THR A 1 92 ? -9.514 6.435 28.197 1.00 89.94 92 THR A CA 1
ATOM 741 C C . THR A 1 92 ? -9.620 7.839 27.602 1.00 89.94 92 THR A C 1
ATOM 743 O O . THR A 1 92 ? -9.255 8.083 26.449 1.00 89.94 92 THR A O 1
ATOM 746 N N . HIS A 1 93 ? -10.120 8.790 28.393 1.00 87.56 93 HIS A N 1
ATOM 747 C CA . HIS A 1 93 ? -10.259 10.175 27.940 1.00 87.56 93 HIS A CA 1
ATOM 748 C C . HIS A 1 93 ? -8.907 10.796 27.553 1.00 87.56 93 HIS A C 1
ATOM 750 O O . HIS A 1 93 ? -8.799 11.449 26.515 1.00 87.56 93 HIS A O 1
ATOM 756 N N . ASP A 1 94 ? -7.870 10.523 28.348 1.00 87.75 94 ASP A N 1
ATOM 757 C CA . ASP A 1 94 ? -6.510 11.016 28.115 1.00 87.75 94 ASP A CA 1
ATOM 758 C C . ASP A 1 94 ? -5.919 10.484 26.812 1.00 87.75 94 ASP A C 1
ATOM 760 O O . ASP A 1 94 ? -5.254 11.217 26.083 1.00 87.75 94 ASP A O 1
ATOM 764 N N . LEU A 1 95 ? -6.193 9.222 26.481 1.00 85.06 95 LEU A N 1
ATOM 765 C CA . LEU A 1 95 ? -5.707 8.620 25.250 1.00 85.06 95 LEU A CA 1
ATOM 766 C C . LEU A 1 95 ? -6.370 9.230 24.016 1.00 85.06 95 LEU A C 1
ATOM 768 O O . LEU A 1 95 ? -5.680 9.585 23.063 1.00 85.06 95 LEU A O 1
ATOM 772 N N . VAL A 1 96 ? -7.692 9.428 24.050 1.00 86.50 96 VAL A N 1
ATOM 773 C CA . VAL A 1 96 ? -8.402 10.117 22.960 1.00 86.50 96 VAL A CA 1
ATOM 774 C C . VAL A 1 96 ? -7.858 11.531 22.770 1.00 86.50 96 VAL A C 1
ATOM 776 O O . VAL A 1 96 ? -7.689 11.974 21.635 1.00 86.50 96 VAL A O 1
ATOM 779 N N . LYS A 1 97 ? -7.539 12.235 23.863 1.00 87.50 97 LYS A N 1
ATOM 780 C CA . LYS A 1 97 ? -6.923 13.563 23.795 1.00 87.50 97 LYS A CA 1
ATOM 781 C C . LYS A 1 97 ? -5.539 13.511 23.134 1.00 87.50 97 LYS A C 1
ATOM 783 O O . LYS A 1 97 ? -5.306 14.264 22.194 1.00 87.50 97 LYS A O 1
ATOM 788 N N . ARG A 1 98 ? -4.673 12.577 23.542 1.00 86.88 98 ARG A N 1
ATOM 789 C CA . ARG A 1 98 ? -3.335 12.386 22.946 1.00 86.88 98 ARG A CA 1
ATOM 790 C C . ARG A 1 98 ? -3.389 12.036 21.458 1.00 86.88 98 ARG A C 1
ATOM 792 O O . ARG A 1 98 ? -2.568 12.531 20.693 1.00 86.88 98 ARG A O 1
ATOM 799 N N . LEU A 1 99 ? -4.335 11.192 21.040 1.00 82.88 99 LEU A N 1
ATOM 800 C CA . LEU A 1 99 ? -4.514 10.837 19.626 1.00 82.88 99 LEU A CA 1
ATOM 801 C C . LEU A 1 99 ? -4.927 12.058 18.792 1.00 82.88 99 LEU A C 1
ATOM 803 O O . LEU A 1 99 ? -4.367 12.284 17.722 1.00 82.88 99 LEU A O 1
ATOM 807 N N . LYS A 1 100 ? -5.823 12.898 19.327 1.00 82.81 100 LYS A N 1
ATOM 808 C CA . LYS A 1 100 ? -6.218 14.161 18.685 1.00 82.81 100 LYS A CA 1
ATOM 809 C C . LYS A 1 100 ? -5.074 15.174 18.614 1.00 82.81 100 LYS A C 1
ATOM 811 O O . LYS A 1 100 ? -4.904 15.821 17.588 1.00 82.81 100 LYS A O 1
ATOM 816 N N . GLU A 1 101 ? -4.277 15.301 19.676 1.00 82.94 101 GLU A N 1
ATOM 817 C CA . GLU A 1 101 ? -3.106 16.195 19.721 1.00 82.94 101 GLU A CA 1
ATOM 818 C C . GLU A 1 101 ? -2.023 15.794 18.708 1.00 82.94 101 GLU A C 1
ATOM 820 O O . GLU A 1 101 ? -1.327 16.657 18.178 1.00 82.94 101 GLU A O 1
ATOM 825 N N . LYS A 1 102 ? -1.914 14.500 18.383 1.00 72.94 102 LYS A N 1
ATOM 826 C CA . LYS A 1 102 ? -1.031 13.988 17.323 1.00 72.94 102 LYS A CA 1
ATOM 827 C C . LYS A 1 102 ? -1.556 14.227 15.899 1.00 72.94 102 LYS A C 1
ATOM 829 O O . LYS A 1 102 ? -0.897 13.819 14.948 1.00 72.94 102 LYS A O 1
ATOM 834 N N . GLY A 1 103 ? -2.696 14.905 15.743 1.00 62.09 103 GLY A N 1
ATOM 835 C CA . GLY A 1 103 ? -3.206 15.363 14.450 1.00 62.09 103 GLY A CA 1
ATOM 836 C C . GLY A 1 103 ? -4.080 14.360 13.693 1.00 62.09 103 GLY A C 1
ATOM 837 O O . GLY A 1 103 ? -4.347 14.587 12.518 1.00 62.09 103 GLY A O 1
ATOM 838 N N . GLY A 1 104 ? -4.535 13.275 14.330 1.00 61.72 104 GLY A N 1
ATOM 839 C CA . GLY A 1 104 ? -5.369 12.257 13.684 1.00 61.72 104 GLY A CA 1
ATOM 840 C C . GLY A 1 104 ? -6.799 12.197 14.223 1.00 61.72 104 GLY A C 1
ATOM 841 O O . GLY A 1 104 ? -7.017 12.105 15.432 1.00 61.72 104 GLY A O 1
ATOM 842 N N . GLU A 1 105 ? -7.783 12.113 13.323 1.00 72.44 105 GLU A N 1
ATOM 843 C CA . GLU A 1 105 ? -9.089 11.497 13.611 1.00 72.44 105 GLU A CA 1
ATOM 844 C C . GLU A 1 105 ? -8.990 9.961 13.517 1.00 72.44 105 GLU A C 1
ATOM 846 O O . GLU A 1 105 ? -9.864 9.302 12.966 1.00 72.44 105 GLU A O 1
ATOM 851 N N . SER A 1 106 ? -7.923 9.353 14.055 1.00 77.50 106 SER A N 1
ATOM 852 C CA . SER A 1 106 ? -7.660 7.911 13.908 1.00 77.50 106 SER A CA 1
ATOM 853 C C . SER A 1 106 ? -8.779 7.024 14.470 1.00 77.50 106 SER A C 1
ATOM 855 O O . SER A 1 106 ? -8.844 5.841 14.136 1.00 77.50 106 SER A O 1
ATOM 857 N N . VAL A 1 107 ? -9.643 7.556 15.345 1.00 86.12 107 VAL A N 1
ATOM 858 C CA . VAL A 1 107 ? -10.708 6.803 16.019 1.00 86.12 107 VAL A CA 1
ATOM 859 C C . VAL A 1 107 ? -11.963 7.655 16.190 1.00 86.12 107 VAL A C 1
ATOM 861 O O . VAL A 1 107 ? -11.917 8.757 16.741 1.00 86.12 107 VAL A O 1
ATOM 864 N N . ILE A 1 108 ? -13.111 7.091 15.820 1.00 88.69 108 ILE A N 1
ATOM 865 C CA . ILE A 1 108 ? -14.433 7.641 16.136 1.00 88.69 108 ILE A CA 1
ATOM 866 C C . ILE A 1 108 ? -14.899 7.024 17.454 1.00 88.69 108 ILE A C 1
A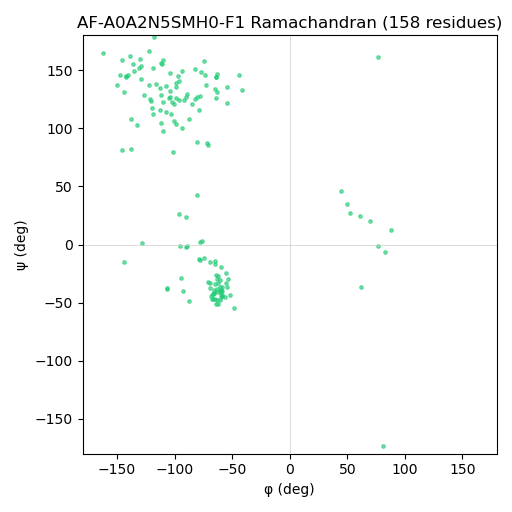TOM 868 O O . ILE A 1 108 ? -14.967 5.798 17.579 1.00 88.69 108 ILE A O 1
ATOM 872 N N . THR A 1 109 ? -15.230 7.867 18.438 1.00 91.94 109 THR A N 1
ATOM 873 C CA . THR A 1 109 ? -15.652 7.416 19.772 1.00 91.94 109 THR A CA 1
ATOM 874 C C . THR A 1 109 ? -16.927 8.087 20.269 1.00 91.94 109 THR A C 1
ATOM 876 O O . THR A 1 109 ? -17.191 9.249 19.962 1.00 91.94 109 THR A O 1
ATOM 879 N N . GLU A 1 110 ? -17.676 7.382 21.115 1.00 93.94 110 GLU A N 1
ATOM 880 C CA . GLU A 1 110 ? -18.824 7.918 21.856 1.00 93.94 110 GLU A CA 1
ATOM 881 C C . GLU A 1 110 ? -18.594 7.839 23.372 1.00 93.94 110 GLU 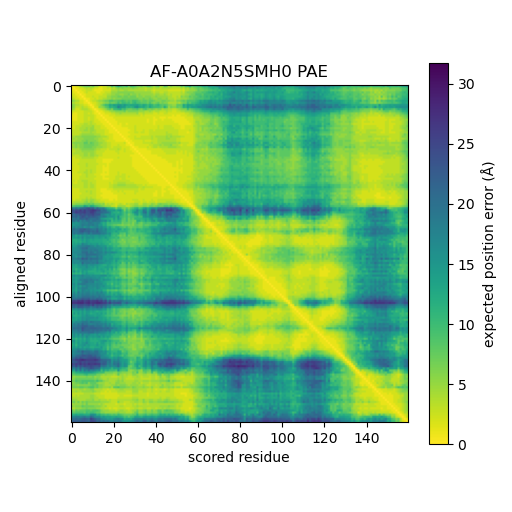A C 1
ATOM 883 O O . GLU A 1 110 ? -17.843 6.993 23.856 1.00 93.94 110 GLU A O 1
ATOM 888 N N . ALA A 1 111 ? -19.201 8.745 24.140 1.00 93.62 111 ALA A N 1
ATOM 889 C CA . ALA A 1 111 ? -19.078 8.738 25.596 1.00 93.62 111 ALA A CA 1
ATOM 890 C C . ALA A 1 111 ? -20.065 7.738 26.215 1.00 93.62 111 ALA A C 1
ATOM 892 O O . ALA A 1 111 ? -21.269 7.843 25.992 1.00 93.62 111 ALA A O 1
ATOM 893 N N . VAL A 1 112 ? -19.557 6.805 27.021 1.00 94.31 112 VAL A N 1
ATOM 894 C CA . VAL A 1 112 ? -20.351 5.763 27.695 1.00 94.31 112 VAL A CA 1
ATOM 895 C C . VAL A 1 112 ? -19.888 5.639 29.143 1.00 94.31 112 VAL A C 1
ATOM 897 O O . VAL A 1 112 ? -18.756 5.992 29.473 1.00 94.31 112 VAL A O 1
ATOM 900 N N . LYS A 1 113 ? -20.760 5.160 30.032 1.00 92.31 113 LYS A N 1
ATOM 901 C CA . LYS A 1 113 ? -20.373 4.782 31.395 1.00 92.31 113 LYS A CA 1
ATOM 902 C C . LYS A 1 113 ? -20.114 3.280 31.463 1.00 92.31 113 LYS A C 1
ATOM 904 O O . LYS A 1 113 ? -21.021 2.509 31.172 1.00 92.31 113 LYS A O 1
ATOM 909 N N . GLU A 1 114 ? -18.930 2.881 31.917 1.00 88.88 114 GLU A N 1
ATOM 910 C CA . GLU A 1 114 ? -18.609 1.491 32.266 1.00 88.88 114 GLU A CA 1
ATOM 911 C C . GLU A 1 114 ? -18.181 1.448 33.734 1.00 88.88 114 GLU A C 1
ATOM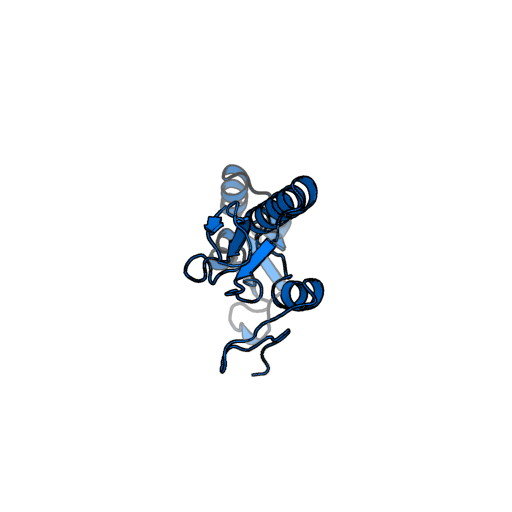 913 O O . GLU A 1 114 ? -17.317 2.215 34.151 1.00 88.88 114 GLU A O 1
ATOM 918 N N . GLN A 1 115 ? -18.834 0.607 34.543 1.00 83.50 115 GLN A N 1
ATOM 919 C CA . GLN A 1 115 ? -18.558 0.467 35.986 1.00 83.50 115 GLN A CA 1
ATOM 920 C C . GLN A 1 115 ? -18.518 1.805 36.760 1.00 83.50 115 GLN A C 1
ATOM 922 O O . GLN A 1 115 ? -17.739 1.993 37.689 1.00 83.50 115 GLN A O 1
ATOM 927 N N . GLY A 1 116 ? -19.362 2.764 36.364 1.00 84.38 116 GLY A N 1
ATOM 928 C CA . GLY A 1 116 ? -19.431 4.093 36.982 1.00 84.38 116 GLY A CA 1
ATOM 929 C C . GLY A 1 116 ? -18.388 5.099 36.478 1.00 84.38 116 GLY A C 1
ATOM 930 O O . GLY A 1 116 ? -18.500 6.280 36.806 1.00 84.38 116 GLY A O 1
ATOM 931 N N . GLN A 1 117 ? -17.437 4.686 35.637 1.00 86.19 117 GLN A N 1
ATOM 932 C CA . GLN A 1 117 ? -16.444 5.566 35.019 1.00 86.19 117 GLN A CA 1
ATOM 933 C C . GLN A 1 117 ? -16.874 6.002 33.616 1.00 86.19 117 GLN A C 1
ATOM 935 O O . GLN A 1 117 ? -17.423 5.219 32.841 1.00 86.19 117 GLN A O 1
ATOM 940 N N . ALA A 1 118 ? -16.618 7.268 33.279 1.00 90.75 118 ALA A N 1
ATOM 941 C CA . ALA A 1 118 ? -16.841 7.787 31.935 1.00 90.75 118 ALA A CA 1
ATOM 942 C C . ALA A 1 118 ? -15.697 7.352 31.006 1.00 90.75 118 ALA A C 1
ATOM 944 O O . ALA A 1 118 ? -14.550 7.763 31.182 1.00 90.75 118 ALA A O 1
ATOM 945 N N . VAL A 1 119 ? -16.026 6.546 30.001 1.00 93.88 119 VAL A N 1
ATOM 946 C CA . VAL A 1 119 ? -15.094 6.003 29.008 1.00 93.88 119 VAL A CA 1
ATOM 947 C C . VAL A 1 119 ? -15.511 6.401 27.591 1.00 93.88 119 VAL A C 1
ATOM 949 O O . VAL A 1 119 ? -16.614 6.907 27.363 1.00 93.88 119 VAL A O 1
ATOM 952 N N . ARG A 1 120 ? -14.614 6.209 26.619 1.00 94.00 120 ARG A N 1
ATOM 953 C CA . ARG A 1 120 ? -14.859 6.514 25.204 1.00 94.00 120 ARG A CA 1
ATOM 954 C C . ARG A 1 120 ? -14.965 5.218 24.403 1.00 94.00 120 ARG A C 1
ATOM 956 O O . ARG A 1 120 ? -13.941 4.651 24.037 1.00 94.00 120 ARG A O 1
ATOM 963 N N . GLN A 1 121 ? -16.180 4.740 24.142 1.00 94.56 121 GLN A N 1
ATOM 964 C CA . GLN A 1 121 ? -16.407 3.543 23.328 1.00 94.56 121 GLN A CA 1
ATOM 965 C C . GLN A 1 121 ? -15.950 3.782 21.886 1.00 94.56 121 GLN A C 1
ATOM 967 O O . GLN A 1 121 ? -16.295 4.801 21.291 1.00 94.56 121 GLN A O 1
ATOM 972 N N . ILE A 1 122 ? -15.216 2.827 21.317 1.00 92.88 122 ILE A N 1
ATOM 973 C CA . ILE A 1 122 ? -14.752 2.849 19.927 1.00 92.88 122 ILE A CA 1
ATOM 974 C C . ILE A 1 122 ? -15.907 2.448 19.000 1.00 92.88 122 ILE A C 1
ATOM 976 O O . ILE A 1 122 ? -16.532 1.403 19.195 1.00 92.88 122 ILE A O 1
ATOM 980 N N . LYS A 1 123 ? -16.185 3.270 17.983 1.00 93.56 123 LYS A N 1
ATOM 981 C CA . LYS A 1 123 ? -17.156 2.979 16.911 1.00 93.56 123 LYS A CA 1
ATOM 982 C C . LYS A 1 123 ? -16.499 2.646 15.588 1.00 93.56 123 LYS A C 1
ATOM 984 O O . LYS A 1 123 ? -16.982 1.774 14.877 1.00 93.56 123 LYS A O 1
ATOM 989 N N . ALA A 1 124 ? -15.410 3.332 15.276 1.00 87.31 124 ALA A N 1
ATOM 990 C CA . ALA A 1 124 ? -14.617 3.060 14.093 1.00 87.31 124 ALA A CA 1
ATOM 991 C C . ALA A 1 124 ? -13.153 3.370 14.381 1.00 87.31 124 ALA A C 1
ATOM 993 O O . ALA A 1 124 ? -12.846 4.305 15.124 1.00 87.31 124 ALA A O 1
ATOM 994 N N . VAL A 1 125 ? -12.271 2.590 13.767 1.00 85.38 125 VAL A N 1
ATOM 995 C CA . VAL A 1 125 ? -10.832 2.835 13.729 1.00 85.38 125 VAL A CA 1
ATOM 996 C C . VAL A 1 125 ? -10.499 3.163 12.282 1.00 85.38 125 VAL A C 1
ATOM 998 O O . VAL A 1 125 ? -10.718 2.337 11.401 1.00 85.38 125 VAL A O 1
ATOM 1001 N N . ILE A 1 126 ? -10.051 4.391 12.050 1.00 82.94 126 ILE A N 1
ATOM 1002 C CA . ILE A 1 126 ? -9.646 4.895 10.733 1.00 82.94 126 ILE A CA 1
ATOM 1003 C C . ILE A 1 126 ? -8.140 4.671 10.557 1.00 82.94 126 ILE A C 1
ATOM 1005 O O . ILE A 1 126 ? -7.702 4.218 9.506 1.00 82.94 126 ILE A O 1
ATOM 1009 N N . GLY A 1 127 ? -7.369 4.900 11.625 1.00 77.06 127 GLY A N 1
ATOM 1010 C CA . GLY A 1 127 ? -5.910 4.896 11.579 1.00 77.06 127 GLY A CA 1
ATOM 1011 C C . GLY A 1 127 ? -5.339 6.174 10.965 1.00 77.06 127 GLY A C 1
ATOM 1012 O O . GLY A 1 127 ? -6.035 6.945 10.312 1.00 77.06 127 GLY A O 1
ATOM 1013 N N . SER A 1 128 ? -4.061 6.417 11.225 1.00 73.38 128 SER A N 1
ATOM 1014 C CA . SER A 1 128 ? -3.324 7.588 10.730 1.00 73.38 128 SER A CA 1
ATOM 1015 C C . SER A 1 128 ? -2.538 7.325 9.439 1.00 73.38 128 SER A C 1
ATOM 1017 O O . SER A 1 128 ? -1.887 8.234 8.931 1.00 73.38 128 SER A O 1
ATOM 1019 N N . GLN A 1 129 ? -2.563 6.093 8.916 1.00 68.12 129 GLN A N 1
ATOM 1020 C CA . GLN A 1 129 ? -1.805 5.688 7.728 1.00 68.12 129 GLN A CA 1
ATOM 1021 C C . GLN A 1 129 ? -2.701 5.573 6.482 1.00 68.12 129 GLN A C 1
ATOM 1023 O O . GLN A 1 129 ? -3.717 4.887 6.509 1.00 68.12 129 GLN A O 1
ATOM 1028 N N . ASP A 1 130 ? -2.258 6.158 5.364 1.00 62.16 130 ASP A N 1
ATOM 1029 C CA . ASP A 1 130 ? -2.979 6.230 4.075 1.00 62.16 130 ASP A CA 1
ATOM 1030 C C . ASP A 1 130 ? -2.695 5.047 3.106 1.00 62.16 130 ASP A C 1
ATOM 1032 O O . ASP A 1 130 ? -2.824 5.169 1.885 1.00 62.16 130 ASP A O 1
ATOM 1036 N N . ASP A 1 131 ? -2.279 3.879 3.604 1.00 58.34 131 ASP A N 1
ATOM 1037 C CA . ASP A 1 131 ? -1.602 2.851 2.783 1.00 58.34 131 ASP A CA 1
ATOM 1038 C C . ASP A 1 131 ? -2.502 1.719 2.217 1.00 58.34 131 ASP A C 1
ATOM 1040 O O . ASP A 1 131 ? -2.025 0.620 1.928 1.00 58.34 131 ASP A O 1
ATOM 1044 N N . LEU A 1 132 ? -3.804 1.945 2.003 1.00 52.25 132 LEU A N 1
ATOM 1045 C CA . LEU A 1 132 ? -4.732 0.891 1.546 1.00 52.25 132 LEU A CA 1
ATOM 1046 C C . LEU A 1 132 ? -5.071 0.962 0.045 1.00 52.25 132 LEU A C 1
ATOM 1048 O O . LEU A 1 132 ? -6.166 1.392 -0.310 1.00 52.25 132 LEU A O 1
ATOM 1052 N N . VAL A 1 133 ? -4.202 0.470 -0.853 1.00 52.81 133 VAL A N 1
ATOM 1053 C CA . VAL A 1 133 ? -4.585 0.241 -2.269 1.00 52.81 133 VAL A CA 1
ATOM 1054 C C . VAL A 1 133 ? -3.968 -1.038 -2.867 1.00 52.81 133 VAL A C 1
ATOM 1056 O O . VAL A 1 133 ? -2.852 -1.447 -2.558 1.00 52.81 133 VAL A O 1
ATOM 1059 N N . ARG A 1 134 ? -4.737 -1.716 -3.737 1.00 56.66 134 ARG A N 1
ATOM 1060 C CA . ARG A 1 134 ? -4.423 -3.004 -4.388 1.00 56.66 134 ARG A CA 1
ATOM 1061 C C . ARG A 1 134 ? -4.374 -2.842 -5.913 1.00 56.66 134 ARG A C 1
ATOM 1063 O O . ARG A 1 134 ? -5.437 -2.695 -6.505 1.00 56.66 134 ARG A O 1
ATOM 1070 N N . ILE A 1 135 ? -3.212 -2.965 -6.572 1.00 64.69 135 ILE A N 1
ATOM 1071 C CA . ILE A 1 135 ? -3.159 -2.975 -8.059 1.00 64.69 135 ILE A CA 1
ATOM 1072 C C . ILE A 1 135 ? -2.119 -3.905 -8.718 1.00 64.69 135 ILE A C 1
ATOM 1074 O O . ILE A 1 135 ? -2.254 -4.187 -9.908 1.00 64.69 135 ILE A O 1
ATOM 1078 N N . GLY A 1 136 ? -1.123 -4.431 -7.991 1.00 61.00 136 GLY A N 1
ATOM 1079 C CA . GLY A 1 136 ? 0.068 -5.080 -8.579 1.00 61.00 136 GLY A CA 1
ATOM 1080 C C . GLY A 1 136 ? -0.202 -6.129 -9.673 1.00 61.00 136 GLY A C 1
ATOM 1081 O O . GLY A 1 136 ? 0.271 -5.981 -10.799 1.00 61.00 136 GLY A O 1
ATOM 1082 N N . ALA A 1 137 ? -1.024 -7.147 -9.393 1.00 59.16 137 ALA A N 1
ATOM 1083 C CA . ALA A 1 137 ? -1.330 -8.212 -10.359 1.00 59.16 137 ALA A CA 1
ATOM 1084 C C . ALA A 1 137 ? -2.090 -7.713 -11.606 1.00 59.16 137 ALA A C 1
ATOM 1086 O O . ALA A 1 137 ? -1.862 -8.198 -12.714 1.00 59.16 137 ALA A O 1
ATOM 1087 N N . TYR A 1 138 ? -2.959 -6.708 -11.454 1.00 76.44 138 TYR A N 1
ATOM 1088 C CA . TYR A 1 138 ? -3.705 -6.138 -12.578 1.00 76.44 138 TYR A CA 1
ATOM 1089 C C . TYR A 1 138 ? -2.805 -5.332 -13.518 1.00 76.44 138 TYR A C 1
ATOM 1091 O O . TYR A 1 138 ? -3.038 -5.330 -14.726 1.00 76.44 138 TYR A O 1
ATOM 1099 N N . LEU A 1 139 ? -1.753 -4.688 -12.999 1.00 81.81 139 LEU A N 1
ATOM 1100 C CA . LEU A 1 139 ? -0.826 -3.897 -13.817 1.00 81.81 139 LEU A CA 1
ATOM 1101 C C . LEU A 1 139 ? -0.098 -4.743 -14.868 1.00 81.81 139 LEU A C 1
ATOM 1103 O O . LEU A 1 139 ? 0.158 -4.248 -15.969 1.00 81.81 139 LEU A O 1
ATOM 1107 N N . VAL A 1 140 ? 0.193 -6.010 -14.558 1.00 76.94 140 VAL A N 1
ATOM 1108 C CA . VAL A 1 140 ? 0.811 -6.941 -15.514 1.00 76.94 140 VAL A CA 1
ATOM 1109 C C . VAL A 1 140 ? -0.137 -7.207 -16.686 1.00 76.94 140 VAL A C 1
ATOM 1111 O O . VAL A 1 140 ? 0.264 -7.063 -17.841 1.00 76.94 140 VAL A O 1
ATOM 1114 N N . GLN A 1 141 ? -1.413 -7.490 -16.403 1.00 77.38 141 GLN A N 1
ATOM 1115 C CA . GLN A 1 141 ? -2.425 -7.736 -17.436 1.00 77.38 141 GLN A CA 1
ATOM 1116 C C . GLN A 1 141 ? -2.735 -6.479 -18.262 1.00 77.38 141 GLN A C 1
ATOM 1118 O O . GLN A 1 141 ? -2.828 -6.536 -19.488 1.00 77.38 141 GLN A O 1
ATOM 1123 N N . LEU A 1 142 ? -2.863 -5.317 -17.614 1.00 85.12 142 LEU A N 1
ATOM 1124 C CA . LEU A 1 142 ? -3.140 -4.045 -18.292 1.00 85.12 142 LEU A CA 1
ATOM 1125 C C . LEU A 1 142 ? -1.999 -3.618 -19.226 1.00 85.12 142 LEU A C 1
ATOM 1127 O O . LEU A 1 142 ? -2.242 -2.935 -20.220 1.00 85.12 142 LEU A O 1
ATOM 1131 N N . GLY A 1 143 ? -0.766 -4.050 -18.948 1.00 83.19 143 GLY A N 1
ATOM 1132 C CA . GLY A 1 143 ? 0.384 -3.840 -19.827 1.00 83.19 143 GLY A CA 1
ATOM 1133 C C . GLY A 1 143 ? 0.337 -4.630 -21.140 1.00 83.19 143 GLY A C 1
ATOM 1134 O O . GLY A 1 143 ? 1.093 -4.288 -22.055 1.00 83.19 143 GLY A O 1
ATOM 1135 N N . GLN A 1 144 ? -0.536 -5.645 -21.246 1.00 87.06 144 GLN A N 1
ATOM 1136 C CA . GLN A 1 144 ? -0.740 -6.581 -22.372 1.00 87.06 144 GLN A CA 1
ATOM 1137 C C . GLN A 1 144 ? 0.472 -7.456 -22.737 1.00 87.06 144 GLN A C 1
ATOM 1139 O O . GLN A 1 144 ? 0.315 -8.616 -23.102 1.00 87.06 144 GLN A O 1
ATOM 1144 N N . ARG A 1 145 ? 1.690 -6.918 -22.648 1.00 92.50 145 ARG A N 1
ATOM 1145 C CA . ARG A 1 145 ? 2.954 -7.610 -22.914 1.00 92.50 145 ARG A CA 1
ATOM 1146 C C . ARG A 1 145 ? 3.666 -7.853 -21.591 1.00 92.50 145 ARG A C 1
ATOM 1148 O O . ARG A 1 145 ? 4.091 -6.895 -20.945 1.00 92.50 145 ARG A O 1
ATOM 1155 N N . ALA A 1 146 ? 3.811 -9.120 -21.220 1.00 91.06 146 ALA A N 1
ATOM 1156 C CA . ALA A 1 146 ? 4.452 -9.540 -19.983 1.00 91.06 146 ALA A CA 1
ATOM 1157 C C . ALA A 1 146 ? 5.515 -10.607 -20.259 1.00 91.06 146 ALA A C 1
ATOM 1159 O O . ALA A 1 146 ? 5.332 -11.474 -21.111 1.00 91.06 146 ALA A O 1
ATOM 1160 N N . VAL A 1 147 ? 6.619 -10.535 -19.518 1.00 94.19 147 VAL A N 1
ATOM 1161 C CA . VAL A 1 147 ? 7.631 -11.590 -19.441 1.00 94.19 147 VAL A CA 1
ATOM 1162 C C . VAL A 1 147 ? 7.687 -12.018 -17.983 1.00 94.19 147 VAL A C 1
ATOM 1164 O O . VAL A 1 147 ? 7.972 -11.198 -17.112 1.00 94.19 147 VAL A O 1
ATOM 1167 N N . GLN A 1 148 ? 7.363 -13.281 -17.722 1.00 93.06 148 GLN A N 1
ATOM 1168 C CA . GLN A 1 148 ? 7.373 -13.852 -16.382 1.00 93.06 148 GLN A CA 1
ATOM 1169 C C . GLN A 1 148 ? 8.669 -14.633 -16.183 1.00 93.06 148 GLN A C 1
ATOM 1171 O O . GLN A 1 148 ? 9.003 -15.505 -16.982 1.00 93.06 148 GLN A O 1
ATOM 1176 N N . VAL A 1 149 ? 9.402 -14.304 -15.122 1.00 94.44 149 VAL A N 1
ATOM 1177 C CA . VAL A 1 149 ? 10.580 -15.073 -14.710 1.00 94.44 149 VAL A CA 1
ATOM 1178 C C . VAL A 1 149 ? 10.108 -16.398 -14.110 1.00 94.44 149 VAL A C 1
ATOM 1180 O O . VAL A 1 149 ? 9.142 -16.424 -13.345 1.00 94.44 149 VAL A O 1
ATOM 1183 N N . GLU A 1 150 ? 10.779 -17.497 -1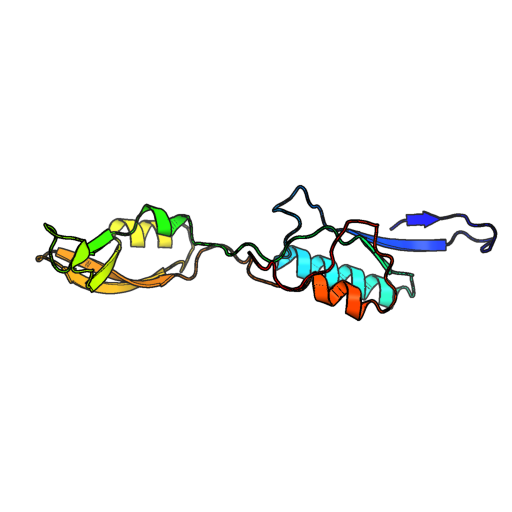4.453 1.00 95.06 150 GLU A N 1
ATOM 1184 C CA . GLU A 1 150 ? 10.465 -18.819 -13.910 1.00 95.06 150 GLU A CA 1
ATOM 1185 C C . GLU A 1 150 ? 10.489 -18.804 -12.370 1.00 95.06 150 GLU A C 1
ATOM 1187 O O . GLU A 1 150 ? 11.356 -18.193 -11.745 1.00 95.06 150 GLU A O 1
ATOM 1192 N N . GLY A 1 151 ? 9.481 -19.424 -11.750 1.00 91.56 151 GLY A N 1
ATOM 1193 C CA . GLY A 1 151 ? 9.316 -19.441 -10.293 1.00 91.56 151 GLY A CA 1
ATOM 1194 C C . GLY A 1 151 ? 8.778 -18.146 -9.666 1.00 91.56 151 GLY A C 1
ATOM 1195 O O . GLY A 1 151 ? 8.568 -18.127 -8.456 1.00 91.56 151 GLY A O 1
ATOM 1196 N N . GLN A 1 152 ? 8.514 -17.082 -10.438 1.00 89.81 152 GLN A N 1
ATOM 1197 C CA . GLN A 1 152 ? 7.932 -15.832 -9.925 1.00 89.81 152 GLN A CA 1
ATOM 1198 C C . GLN A 1 152 ? 6.426 -15.765 -10.221 1.00 89.81 152 GLN A C 1
ATOM 1200 O O . GLN A 1 152 ? 6.047 -15.569 -11.377 1.00 89.81 152 GLN A O 1
ATOM 1205 N N . PRO A 1 153 ? 5.539 -15.945 -9.227 1.00 87.69 153 PRO A N 1
ATOM 1206 C CA . PRO A 1 153 ? 4.105 -16.061 -9.470 1.00 87.69 153 PRO A CA 1
ATOM 1207 C C . PRO A 1 153 ? 3.431 -14.710 -9.760 1.00 87.69 153 PRO A C 1
ATOM 1209 O O . PRO A 1 153 ? 3.786 -13.681 -9.192 1.00 87.69 153 PRO A O 1
ATOM 1212 N N . ILE A 1 154 ? 2.380 -14.738 -10.585 1.00 85.75 154 ILE A N 1
ATOM 1213 C CA . ILE A 1 154 ? 1.419 -13.636 -10.748 1.00 85.75 154 ILE A CA 1
ATOM 1214 C C . ILE A 1 154 ? 0.089 -14.121 -10.166 1.00 85.75 154 ILE A C 1
ATOM 1216 O O . ILE A 1 154 ? -0.587 -14.951 -10.769 1.00 85.75 154 ILE A O 1
ATOM 1220 N N . ILE A 1 155 ? -0.270 -13.649 -8.970 1.00 82.69 155 ILE A N 1
ATOM 1221 C CA . ILE A 1 155 ? -1.419 -14.161 -8.205 1.00 82.69 155 ILE A CA 1
ATOM 1222 C C . ILE A 1 155 ? -2.264 -13.030 -7.609 1.00 82.69 155 ILE A C 1
ATOM 1224 O O . ILE A 1 155 ? -1.754 -11.969 -7.261 1.00 82.69 155 ILE A O 1
ATOM 1228 N N . LEU A 1 156 ? -3.573 -13.270 -7.472 1.00 74.31 156 LEU A N 1
ATOM 1229 C CA . LEU A 1 156 ? -4.528 -12.329 -6.862 1.00 74.31 156 LEU A CA 1
ATOM 1230 C C . LEU A 1 156 ? -4.766 -12.590 -5.369 1.00 74.31 156 LEU A C 1
ATOM 1232 O O . LEU A 1 156 ? -5.110 -11.670 -4.624 1.00 74.31 156 LEU A O 1
ATOM 1236 N N . LYS A 1 157 ? -4.621 -13.847 -4.943 1.00 70.12 157 LYS A N 1
ATOM 1237 C CA . LYS A 1 157 ? -4.800 -14.307 -3.567 1.00 70.12 157 LYS A CA 1
ATOM 1238 C C . LYS A 1 157 ? -3.883 -15.504 -3.330 1.00 70.12 157 LYS A C 1
ATOM 1240 O O . LYS A 1 157 ? -3.808 -16.387 -4.179 1.00 70.12 157 LYS A O 1
ATOM 1245 N N . VAL A 1 158 ? -3.223 -15.532 -2.176 1.00 65.56 158 VAL A N 1
ATOM 1246 C CA . VAL A 1 158 ? -2.516 -16.721 -1.687 1.00 65.56 158 VAL A CA 1
ATOM 1247 C C . VAL A 1 158 ? -3.555 -17.652 -1.056 1.00 65.56 158 VAL A C 1
ATOM 1249 O O . VAL A 1 158 ? -4.358 -17.208 -0.231 1.00 65.56 158 VAL A O 1
ATOM 1252 N N . 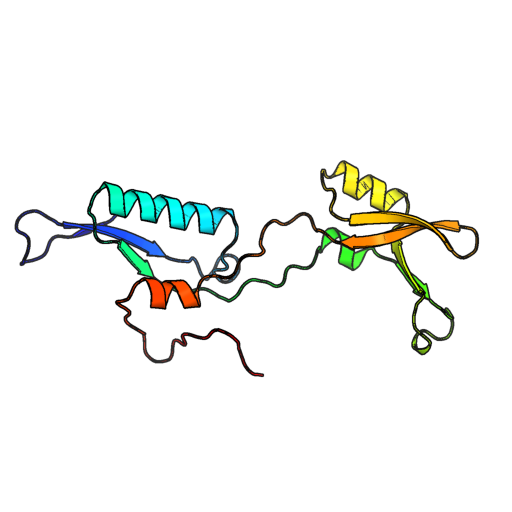VAL A 1 159 ? -3.591 -18.913 -1.484 1.00 56.97 159 VAL A N 1
ATOM 1253 C CA . VAL A 1 159 ? -4.390 -19.959 -0.828 1.00 56.97 159 VAL A CA 1
ATOM 1254 C C . VAL A 1 159 ? -3.491 -20.604 0.235 1.00 56.97 159 VAL A C 1
ATOM 1256 O O . VAL A 1 159 ? -2.357 -20.930 -0.118 1.00 56.97 159 VAL A O 1
ATOM 1259 N N . PRO A 1 160 ? -3.933 -20.689 1.506 1.00 55.91 160 PRO A N 1
ATOM 1260 C CA . PRO A 1 160 ? -3.150 -21.292 2.584 1.00 55.91 160 PRO A CA 1
ATOM 1261 C C . PRO A 1 160 ? -2.942 -22.796 2.393 1.00 55.91 160 PRO A C 1
ATOM 1263 O O . PRO A 1 160 ? -3.803 -23.435 1.743 1.00 55.91 160 PRO A O 1
#

Nearest PDB structures (foldseek):
  4wyo-assembly1_B  TM=9.443E-01  e=7.706E-14  Saccharomyces cerevisiae S288C
  3tdc-assembly1_A  TM=9.305E-01  e=2.356E-12  Homo sapiens
  4asi-assembly1_A  TM=9.438E-01  e=9.489E-12  Homo sapiens
  4asi-assembly3_F  TM=9.398E-01  e=1.011E-11  Homo sapiens
  3ff6-assembly1_B  TM=9.340E-01  e=6.914E-12  Homo sapiens

Organism: NCBI:txid200324

pLDDT: mean 85.13, std 11.11, range [52.25, 97.44]

Sequence (160 aa):
MVVIETPQFSNSRRIIVIANNITFKIGTFGLASDNFFDRVTELSRKLGMLRMYLSANSVSWLGIADEVTDQFWTAWSKPENPNKGFKFLYLTHDLVKRLKEKGGESVITEAVKEQGQAVRQIKAVIGSQDDLVRIGAYLVQLGQRAVQVEGQPIILKVVP

Secondary structure (DSSP, 8-state):
-EEEEETTEEEEEEEEEEE--TTSGGG---HHHHHHHHHHHHHHHHTTPEEEEE----S------HHHHTT-EEEESSTT-GGG-EEEEEE-HHHHHHHHHTT---EEEEEEEETTEEEEEEEEE--S-------HHHHHHHTS---PPTT----SS---

Mean predicted aligned error: 9.06 Å